Protein AF-X1ULH9-F1 (afdb_monomer_lite)

Sequence (108 aa):
PFNTNRIREYKKCPFKGGINQLWRNQLLATGLESSASPKWPYKKVYFSVVYHPRNNSLKPSISEYQKLIGFSDRFFAFSSDKLINQAKETKEPELSKWLHWYQELYYF

Secondary structure (DSSP, 8-state):
---HHHHHT-SS-S--HHHHHHHHHHHHHHHHHT---TTS--SS--EEEEE-TT--SHHHHHHHHHHHTTS-TTEEEEEHHHHHHHHHHT--HHHHHHHHHHHHHH--

Structure (mmCIF, N/CA/C/O backbone):
data_AF-X1ULH9-F1
#
_entry.id   AF-X1ULH9-F1
#
loop_
_atom_site.group_PDB
_atom_site.id
_atom_site.type_symbol
_atom_site.label_atom_id
_atom_site.label_alt_id
_atom_site.label_comp_id
_atom_site.label_asym_id
_atom_site.label_entity_id
_atom_site.label_seq_id
_atom_site.pdbx_PDB_ins_code
_atom_site.Cartn_x
_atom_site.Cartn_y
_atom_site.Cartn_z
_atom_site.occupancy
_atom_site.B_iso_or_equiv
_atom_site.auth_seq_id
_atom_site.auth_comp_id
_atom_site.auth_asym_id
_atom_site.auth_atom_id
_atom_site.pdbx_PDB_model_num
ATOM 1 N N . PRO A 1 1 ? 9.452 -11.109 -3.185 1.00 62.38 1 PRO A N 1
ATOM 2 C CA . PRO A 1 1 ? 8.541 -9.973 -3.488 1.00 62.38 1 PRO A CA 1
ATOM 3 C C . PRO A 1 1 ? 8.728 -9.349 -4.877 1.00 62.38 1 PRO A C 1
ATOM 5 O O . PRO A 1 1 ? 7.751 -8.864 -5.431 1.00 62.38 1 PRO A O 1
ATOM 8 N N . PHE A 1 2 ? 9.943 -9.338 -5.442 1.00 74.94 2 PHE A N 1
ATOM 9 C CA . PHE A 1 2 ? 10.210 -8.630 -6.695 1.00 74.94 2 PHE A CA 1
ATOM 10 C C . PHE A 1 2 ? 10.661 -9.580 -7.792 1.00 74.94 2 PHE A C 1
ATOM 12 O O . PHE A 1 2 ? 11.602 -10.351 -7.618 1.00 74.94 2 PHE A O 1
ATOM 19 N N . ASN A 1 3 ? 9.966 -9.514 -8.922 1.00 83.25 3 ASN A N 1
ATOM 20 C CA . ASN A 1 3 ? 10.308 -10.281 -10.104 1.00 83.25 3 ASN A CA 1
ATOM 21 C C . ASN A 1 3 ? 11.412 -9.537 -10.867 1.00 83.25 3 ASN A C 1
ATOM 23 O O . ASN A 1 3 ? 11.178 -8.475 -11.446 1.00 83.25 3 ASN A O 1
ATOM 27 N N . THR A 1 4 ? 12.620 -10.095 -10.860 1.00 82.94 4 THR A N 1
ATOM 28 C CA . THR A 1 4 ? 13.789 -9.501 -11.519 1.00 82.94 4 THR A CA 1
ATOM 29 C C . THR A 1 4 ? 13.622 -9.396 -13.032 1.00 82.94 4 THR A C 1
ATOM 31 O O . THR A 1 4 ? 14.150 -8.452 -13.614 1.00 82.94 4 THR A O 1
ATOM 34 N N . ASN A 1 5 ? 12.848 -10.282 -13.668 1.00 86.44 5 ASN A N 1
ATOM 35 C CA . ASN A 1 5 ? 12.556 -10.191 -15.100 1.00 86.44 5 ASN A CA 1
ATOM 36 C C . ASN A 1 5 ? 11.725 -8.940 -15.412 1.00 86.44 5 ASN A C 1
ATOM 38 O O . ASN A 1 5 ? 12.092 -8.191 -16.309 1.00 86.44 5 ASN A O 1
ATOM 42 N N . ARG A 1 6 ? 10.710 -8.629 -14.591 1.00 84.56 6 ARG A N 1
ATOM 43 C CA . ARG A 1 6 ? 9.907 -7.398 -14.740 1.00 84.56 6 ARG A CA 1
ATOM 44 C C . ARG A 1 6 ? 10.733 -6.132 -14.559 1.00 84.56 6 ARG A C 1
ATOM 46 O O . ARG A 1 6 ? 10.553 -5.164 -15.281 1.00 84.56 6 ARG A O 1
ATOM 53 N N . ILE A 1 7 ? 11.665 -6.129 -13.607 1.00 85.56 7 ILE A N 1
ATOM 54 C CA . ILE A 1 7 ? 12.563 -4.981 -13.410 1.00 85.56 7 ILE A CA 1
ATOM 55 C C . ILE A 1 7 ? 13.484 -4.807 -14.629 1.00 85.56 7 ILE A C 1
ATOM 57 O O . ILE A 1 7 ? 13.734 -3.679 -15.044 1.00 85.56 7 ILE A O 1
ATOM 61 N N . ARG A 1 8 ? 13.966 -5.908 -15.222 1.00 87.12 8 ARG A N 1
ATOM 62 C CA . ARG A 1 8 ? 14.840 -5.889 -16.409 1.00 87.12 8 ARG A CA 1
ATOM 63 C C . ARG A 1 8 ? 14.141 -5.412 -17.685 1.00 87.12 8 ARG A C 1
ATOM 65 O O . ARG A 1 8 ? 14.833 -4.964 -18.592 1.00 87.12 8 ARG A O 1
ATOM 72 N N . GLU A 1 9 ? 12.810 -5.457 -17.755 1.00 87.69 9 GLU A N 1
ATOM 73 C CA . GLU A 1 9 ? 12.041 -4.858 -18.861 1.00 87.69 9 GLU A CA 1
ATOM 74 C C . GLU A 1 9 ? 12.203 -3.326 -18.919 1.00 87.69 9 GLU A C 1
ATOM 76 O O . GLU A 1 9 ? 12.055 -2.712 -19.979 1.00 87.69 9 GLU A O 1
ATOM 81 N N . TYR A 1 10 ? 12.562 -2.686 -17.800 1.00 85.06 10 TYR A N 1
ATOM 82 C CA . TYR A 1 10 ? 12.813 -1.251 -17.760 1.00 85.06 10 TYR A CA 1
ATOM 83 C C . TYR A 1 10 ? 14.207 -0.911 -18.302 1.00 85.06 10 TYR A C 1
ATOM 85 O O . TYR A 1 10 ? 15.234 -1.290 -17.744 1.00 85.06 10 TYR A O 1
ATOM 93 N N . LYS A 1 11 ? 14.253 -0.077 -19.350 1.00 87.56 11 LYS A N 1
ATOM 94 C CA . LYS A 1 11 ? 15.506 0.404 -19.974 1.00 87.56 11 LYS A CA 1
ATOM 95 C C . LYS A 1 11 ? 16.370 1.284 -19.056 1.00 87.56 11 LYS A C 1
ATOM 97 O O . LYS A 1 11 ? 17.544 1.507 -19.333 1.00 87.56 11 LYS A O 1
ATOM 102 N N . LYS A 1 12 ? 15.781 1.854 -18.002 1.00 86.81 12 LYS A N 1
ATOM 103 C CA . LYS A 1 12 ? 16.437 2.706 -16.997 1.00 86.81 12 LYS A CA 1
ATOM 104 C C . LYS A 1 12 ? 15.945 2.287 -15.616 1.00 86.81 12 LYS A C 1
ATOM 106 O O . LYS A 1 12 ? 14.830 1.797 -15.501 1.00 86.81 12 LYS A O 1
ATOM 111 N N . CYS A 1 13 ? 16.741 2.534 -14.572 1.00 86.31 13 CYS A N 1
ATOM 112 C CA . CYS A 1 13 ? 16.336 2.228 -13.196 1.00 86.31 13 CYS A CA 1
ATOM 113 C C . CYS A 1 13 ? 14.958 2.856 -12.874 1.00 86.31 13 CYS A C 1
ATOM 115 O O . CYS A 1 13 ? 14.860 4.091 -12.915 1.00 86.31 13 CYS A O 1
ATOM 117 N N . PRO A 1 14 ? 13.931 2.041 -12.548 1.00 85.62 14 PRO A N 1
ATOM 118 C CA . PRO A 1 14 ? 12.571 2.523 -12.297 1.00 85.62 14 PRO A CA 1
ATOM 119 C C . PRO A 1 14 ? 12.418 3.174 -10.915 1.00 85.62 14 PRO A C 1
ATOM 121 O O . PRO A 1 14 ? 11.491 3.942 -10.681 1.00 85.62 14 PRO A O 1
ATOM 124 N N . PHE A 1 15 ? 13.345 2.916 -9.987 1.00 86.50 15 PHE A N 1
ATOM 125 C CA . PHE A 1 15 ? 13.291 3.393 -8.603 1.00 86.50 15 PHE A CA 1
ATOM 126 C C . PHE A 1 15 ? 13.799 4.834 -8.462 1.00 86.50 15 PHE A C 1
ATOM 128 O O . PHE A 1 15 ? 14.789 5.109 -7.781 1.00 86.50 15 PHE A O 1
ATOM 135 N N . LYS A 1 16 ? 13.125 5.778 -9.121 1.00 84.62 16 LYS A N 1
ATOM 136 C CA . LYS A 1 16 ? 13.435 7.217 -9.076 1.00 84.62 16 LYS A CA 1
ATOM 137 C C . LYS A 1 16 ? 12.192 8.028 -8.699 1.00 84.62 16 LYS A C 1
ATOM 139 O O . LYS A 1 16 ? 11.070 7.546 -8.818 1.00 84.62 16 LYS A O 1
ATOM 144 N N . GLY A 1 17 ? 12.386 9.253 -8.207 1.00 81.69 17 GLY A N 1
ATOM 145 C CA . GLY A 1 17 ? 11.279 10.132 -7.804 1.00 81.69 17 GLY A CA 1
ATOM 146 C C . GLY A 1 17 ? 10.350 9.486 -6.765 1.00 81.69 17 GLY A C 1
ATOM 147 O O . GLY A 1 17 ? 10.821 8.865 -5.811 1.00 81.69 17 GLY A O 1
ATOM 148 N N . GLY A 1 18 ? 9.033 9.606 -6.967 1.00 79.38 18 GLY A N 1
ATOM 149 C CA . GLY A 1 18 ? 8.015 9.029 -6.077 1.00 79.38 18 GLY A CA 1
ATOM 150 C C . GLY A 1 18 ? 8.089 7.501 -5.953 1.00 79.38 18 GLY A C 1
ATOM 151 O O . GLY A 1 18 ? 7.903 6.964 -4.862 1.00 79.38 18 GLY A O 1
ATOM 152 N N . ILE A 1 19 ? 8.470 6.797 -7.026 1.00 89.25 19 ILE A N 1
ATOM 153 C CA . ILE A 1 19 ? 8.610 5.331 -7.028 1.00 89.25 19 ILE A CA 1
ATOM 154 C C . ILE A 1 19 ? 9.710 4.872 -6.061 1.00 89.25 19 ILE A C 1
ATOM 156 O O . ILE A 1 19 ? 9.571 3.841 -5.407 1.00 89.25 19 ILE A O 1
ATOM 160 N N . ASN A 1 20 ? 10.782 5.654 -5.900 1.00 88.75 20 ASN A N 1
ATOM 161 C CA . ASN A 1 20 ? 11.856 5.331 -4.956 1.00 88.75 20 ASN A CA 1
ATOM 162 C C . ASN A 1 20 ? 11.357 5.297 -3.499 1.00 88.75 20 ASN A C 1
ATOM 164 O O . ASN A 1 20 ? 11.791 4.462 -2.710 1.00 88.75 20 ASN A O 1
ATOM 168 N N . GLN A 1 21 ? 10.431 6.186 -3.127 1.00 88.88 21 GLN A N 1
ATOM 169 C CA . GLN A 1 21 ? 9.862 6.179 -1.775 1.00 88.88 21 GLN A CA 1
ATOM 170 C C . GLN A 1 21 ? 9.014 4.922 -1.538 1.00 88.88 21 GLN A C 1
ATOM 172 O O . GLN A 1 21 ? 9.197 4.243 -0.528 1.00 88.88 21 GLN A O 1
ATOM 177 N N . LEU A 1 22 ? 8.157 4.567 -2.502 1.00 92.94 22 LEU A N 1
ATOM 178 C CA . LEU A 1 22 ? 7.342 3.347 -2.453 1.00 92.94 22 LEU A CA 1
ATOM 179 C C . LEU A 1 22 ? 8.210 2.087 -2.355 1.00 92.94 22 LEU A C 1
ATOM 181 O O . LEU A 1 22 ? 7.939 1.192 -1.552 1.00 92.94 22 LEU A O 1
ATOM 185 N N . TRP A 1 23 ? 9.295 2.060 -3.127 1.00 91.88 23 TRP A N 1
ATOM 186 C CA . TRP A 1 23 ? 10.266 0.977 -3.140 1.00 91.88 23 TRP A CA 1
ATOM 187 C C . TRP A 1 23 ? 10.934 0.747 -1.784 1.00 91.88 23 TRP A C 1
ATOM 189 O O . TRP A 1 23 ? 10.905 -0.370 -1.266 1.00 91.88 23 TRP A O 1
ATOM 199 N N . ARG A 1 24 ? 11.506 1.794 -1.177 1.00 92.88 24 ARG A N 1
ATOM 200 C CA . ARG A 1 24 ? 12.201 1.665 0.115 1.00 92.88 24 ARG A CA 1
ATOM 201 C C . ARG A 1 24 ? 11.272 1.175 1.224 1.00 92.88 24 ARG A C 1
ATOM 203 O O . ARG A 1 24 ? 11.672 0.330 2.020 1.00 92.88 24 ARG A O 1
ATOM 210 N N . ASN A 1 25 ? 10.028 1.648 1.242 1.00 93.25 25 ASN A N 1
ATOM 211 C CA . ASN A 1 25 ? 9.052 1.227 2.245 1.00 93.25 25 ASN A CA 1
ATOM 212 C C . ASN A 1 25 ? 8.628 -0.239 2.051 1.00 93.25 25 ASN A C 1
ATOM 214 O O . ASN A 1 25 ? 8.513 -0.982 3.024 1.00 93.25 25 ASN A O 1
ATOM 218 N N . GLN A 1 26 ? 8.475 -0.701 0.806 1.00 92.69 26 GLN A N 1
ATOM 219 C CA . GLN A 1 26 ? 8.194 -2.115 0.534 1.00 92.69 26 GLN A CA 1
ATOM 220 C C . GLN A 1 26 ? 9.386 -3.025 0.864 1.00 92.69 26 GLN A C 1
ATOM 222 O O . GLN A 1 26 ? 9.187 -4.165 1.297 1.00 92.69 26 GLN A O 1
ATOM 227 N N . LEU A 1 27 ? 10.621 -2.547 0.669 1.00 93.06 27 LEU A N 1
ATOM 228 C CA . LEU A 1 27 ? 11.819 -3.267 1.101 1.00 93.06 27 LEU A CA 1
ATOM 229 C C . LEU A 1 27 ? 11.847 -3.432 2.620 1.00 93.06 27 LEU A C 1
ATOM 231 O O . LEU A 1 27 ? 12.128 -4.531 3.089 1.00 93.06 27 LEU A O 1
ATOM 235 N N . LEU A 1 28 ? 11.493 -2.389 3.377 1.00 94.62 28 LEU A N 1
ATOM 236 C CA . LEU A 1 28 ? 11.350 -2.489 4.830 1.00 94.62 28 LEU A CA 1
ATOM 237 C C . LEU A 1 28 ? 10.288 -3.528 5.215 1.00 94.62 28 LEU A C 1
ATOM 239 O O . LEU A 1 28 ? 10.572 -4.411 6.018 1.00 94.62 28 LEU A O 1
ATOM 243 N N . ALA A 1 29 ? 9.101 -3.475 4.600 1.00 94.38 29 ALA A N 1
ATOM 244 C CA . ALA A 1 29 ? 8.037 -4.450 4.848 1.00 94.38 29 ALA A CA 1
ATOM 245 C C . ALA A 1 29 ? 8.497 -5.894 4.577 1.00 94.38 29 ALA A C 1
ATOM 247 O O . ALA A 1 29 ? 8.277 -6.784 5.394 1.00 94.38 29 ALA A O 1
ATOM 248 N N . THR A 1 30 ? 9.205 -6.107 3.463 1.00 93.06 30 THR A N 1
ATOM 249 C CA . THR A 1 30 ? 9.799 -7.408 3.121 1.00 93.06 30 THR A CA 1
ATOM 250 C C . THR A 1 30 ? 10.835 -7.841 4.157 1.00 93.06 30 THR A C 1
ATOM 252 O O . THR A 1 30 ? 10.834 -8.991 4.582 1.00 93.06 30 THR A O 1
ATOM 255 N N . GLY A 1 31 ? 11.725 -6.930 4.558 1.00 94.06 31 GLY A N 1
ATOM 256 C CA . GLY A 1 31 ? 12.779 -7.213 5.528 1.00 94.06 31 GLY A CA 1
ATOM 257 C C . GLY A 1 31 ? 12.208 -7.645 6.875 1.00 94.06 31 GLY A C 1
ATOM 258 O O . GLY A 1 31 ? 12.669 -8.637 7.435 1.00 94.06 31 GLY A O 1
ATOM 259 N N . LEU A 1 32 ? 11.160 -6.959 7.342 1.00 95.38 32 LEU A N 1
ATOM 260 C CA . LEU A 1 32 ? 10.425 -7.323 8.554 1.00 95.38 32 LEU A CA 1
ATOM 261 C C . LEU A 1 32 ? 9.771 -8.704 8.433 1.00 95.38 32 LEU A C 1
ATOM 263 O O . LEU A 1 32 ? 9.907 -9.503 9.350 1.00 95.38 32 LEU A O 1
ATOM 267 N N . GLU A 1 33 ? 9.122 -9.002 7.303 1.00 94.75 33 GLU A N 1
ATOM 268 C CA . GLU A 1 33 ? 8.466 -10.300 7.071 1.00 94.75 33 GLU A CA 1
ATOM 269 C C . GLU A 1 33 ? 9.467 -11.465 7.010 1.00 94.75 33 GLU A C 1
ATOM 271 O O . GLU A 1 33 ? 9.196 -12.562 7.489 1.00 94.75 33 GLU A O 1
ATOM 276 N N . SER A 1 34 ? 10.645 -11.225 6.430 1.00 94.06 34 SER A N 1
ATOM 277 C CA . SER A 1 34 ? 11.719 -12.221 6.310 1.00 94.06 34 SER A CA 1
ATOM 278 C C . SER A 1 34 ?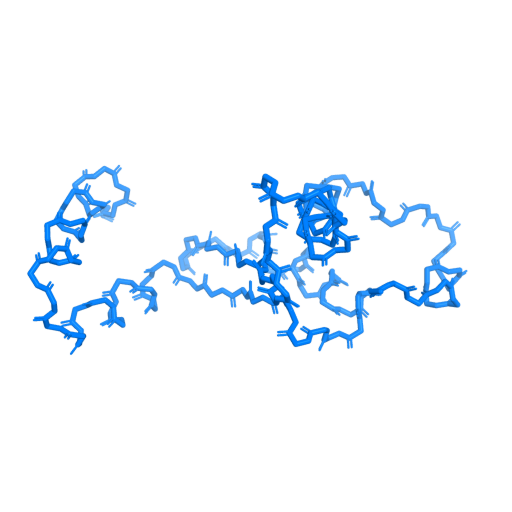 12.606 -12.341 7.554 1.00 94.06 34 SER A C 1
ATOM 280 O O . SER A 1 34 ? 13.544 -13.140 7.563 1.00 94.06 34 SER A O 1
ATOM 282 N N . SER A 1 35 ? 12.371 -11.523 8.584 1.00 95.25 35 SER A N 1
ATOM 283 C CA . SER A 1 35 ? 13.256 -11.465 9.741 1.00 95.25 35 SER A CA 1
ATOM 284 C C . SER A 1 35 ? 13.169 -12.747 10.567 1.00 95.25 35 SER A C 1
ATOM 286 O O . SER A 1 35 ? 12.100 -13.143 11.017 1.00 95.25 35 SER A O 1
ATOM 288 N N . ALA A 1 36 ? 14.322 -13.359 10.844 1.00 93.31 36 ALA A N 1
ATOM 289 C CA . ALA A 1 36 ? 14.433 -14.436 11.828 1.00 93.31 36 ALA A CA 1
ATOM 290 C C . ALA A 1 36 ? 14.564 -13.907 13.271 1.00 93.31 36 ALA A C 1
ATOM 292 O O . ALA A 1 36 ? 14.681 -14.687 14.216 1.00 93.31 36 ALA A O 1
ATOM 293 N N . SER A 1 37 ? 14.603 -12.582 13.460 1.00 95.69 37 SER A N 1
ATOM 294 C CA . SER A 1 37 ? 14.784 -11.989 14.781 1.00 95.69 37 SER A CA 1
ATOM 295 C C . SER A 1 37 ? 13.506 -12.111 15.611 1.00 95.69 37 SER A C 1
ATOM 297 O O . SER A 1 37 ? 12.450 -11.673 15.153 1.00 95.69 37 SER A O 1
ATOM 299 N N . PRO A 1 38 ? 13.585 -12.554 16.879 1.00 94.00 38 PRO A N 1
ATOM 300 C CA . PRO A 1 38 ? 12.427 -12.536 17.772 1.00 94.00 38 PRO A CA 1
ATOM 301 C C . PRO A 1 38 ? 11.918 -11.113 18.056 1.00 94.00 38 PRO A C 1
ATOM 303 O O . PRO A 1 38 ? 10.779 -10.951 18.482 1.00 94.00 38 PRO A O 1
ATOM 306 N N . LYS A 1 39 ? 12.724 -10.072 17.787 1.00 94.44 39 LYS A N 1
ATOM 307 C CA . LYS A 1 39 ? 12.295 -8.667 17.883 1.00 94.44 39 LYS A CA 1
ATOM 308 C C . LYS A 1 39 ? 11.277 -8.277 16.805 1.00 94.44 39 LYS A C 1
ATOM 310 O O . LYS A 1 39 ? 10.522 -7.336 17.016 1.00 94.44 39 LYS A O 1
ATOM 315 N N . TRP A 1 40 ? 11.246 -8.987 15.677 1.00 93.81 40 TRP A N 1
ATOM 316 C CA . TRP A 1 40 ? 10.371 -8.702 14.537 1.00 93.81 40 TRP A CA 1
ATOM 317 C C . TRP A 1 40 ? 9.597 -9.968 14.131 1.00 93.81 40 TRP A C 1
ATOM 319 O O . TRP A 1 40 ? 9.836 -10.515 13.058 1.00 93.81 40 TRP A O 1
ATOM 329 N N . PRO A 1 41 ? 8.665 -10.463 14.970 1.00 94.94 41 PRO A N 1
ATOM 330 C CA . PRO A 1 41 ? 8.033 -11.777 14.806 1.00 94.94 41 PRO A CA 1
ATOM 331 C C . PRO A 1 41 ? 6.899 -11.788 13.758 1.00 94.94 41 PRO A C 1
ATOM 333 O O . PRO A 1 41 ? 5.925 -12.538 13.879 1.00 94.94 41 PRO A O 1
ATOM 336 N N . TYR A 1 42 ? 6.967 -10.926 12.743 1.00 95.69 42 TYR A N 1
ATOM 337 C CA . TYR A 1 42 ? 5.871 -10.711 11.802 1.00 95.69 42 TYR A CA 1
ATOM 338 C C . TYR A 1 42 ? 5.925 -11.706 10.643 1.00 95.69 42 TYR A C 1
ATOM 340 O O . TYR A 1 42 ? 6.761 -11.603 9.758 1.00 95.69 42 TYR A O 1
ATOM 348 N N . LYS A 1 43 ? 4.971 -12.643 10.605 1.00 93.00 43 LYS A N 1
ATOM 349 C CA . LYS A 1 43 ? 4.866 -13.645 9.524 1.00 93.00 43 LYS A CA 1
ATOM 350 C C . LYS A 1 43 ? 4.245 -13.103 8.239 1.00 93.00 43 LYS A C 1
ATOM 352 O O . LYS A 1 43 ? 4.424 -13.685 7.173 1.00 93.00 43 LYS A O 1
ATOM 357 N N . LYS A 1 44 ? 3.417 -12.065 8.370 1.00 94.38 44 LYS A N 1
ATOM 358 C CA . LYS A 1 44 ? 2.736 -11.402 7.262 1.00 94.38 44 LYS A CA 1
ATOM 359 C C . LYS A 1 44 ? 2.829 -9.899 7.440 1.00 94.38 44 LYS A C 1
ATOM 361 O O . LYS A 1 44 ? 2.299 -9.381 8.420 1.00 94.38 44 LYS A O 1
ATOM 366 N N . VAL A 1 45 ? 3.473 -9.214 6.502 1.00 95.31 45 VAL A N 1
ATOM 367 C CA . VAL A 1 45 ? 3.605 -7.753 6.527 1.00 95.31 45 VAL A CA 1
ATOM 368 C C . VAL A 1 45 ? 2.953 -7.165 5.283 1.00 95.31 45 VAL A C 1
ATOM 370 O O . VAL A 1 45 ? 3.053 -7.714 4.185 1.00 95.31 45 VAL A O 1
ATOM 373 N N . TYR A 1 46 ? 2.262 -6.046 5.472 1.00 95.19 46 TYR A N 1
ATOM 374 C CA . TYR A 1 46 ? 1.572 -5.313 4.419 1.00 95.19 46 TYR A CA 1
ATOM 375 C C . TYR A 1 46 ? 2.071 -3.872 4.406 1.00 95.19 46 TYR A C 1
ATOM 377 O O . TYR A 1 46 ? 2.335 -3.291 5.460 1.00 95.19 46 TYR A O 1
ATOM 385 N N . PHE A 1 47 ? 2.194 -3.295 3.216 1.00 95.19 47 PHE A N 1
ATOM 386 C CA . PHE A 1 47 ? 2.515 -1.888 3.031 1.00 95.19 47 PHE A CA 1
ATOM 387 C C . PHE A 1 47 ? 1.325 -1.178 2.386 1.00 95.19 47 PHE A C 1
ATOM 389 O O . PHE A 1 47 ? 0.904 -1.524 1.284 1.00 95.19 47 PHE A O 1
ATOM 396 N N . SER A 1 48 ? 0.797 -0.173 3.081 1.00 95.25 48 SER A N 1
ATOM 397 C CA . SER A 1 48 ? -0.340 0.620 2.620 1.00 95.25 48 SER A CA 1
ATOM 398 C C . SER A 1 48 ? 0.065 2.072 2.401 1.00 95.25 48 SER A C 1
ATOM 400 O O . SER A 1 48 ? 0.735 2.672 3.241 1.00 95.25 48 SER A O 1
ATOM 402 N N . VAL A 1 49 ? -0.380 2.652 1.289 1.00 93.69 49 VAL A N 1
ATOM 403 C CA . VAL A 1 49 ? -0.216 4.072 0.967 1.00 93.69 49 VAL A CA 1
ATOM 404 C C . VAL A 1 49 ? -1.568 4.759 1.048 1.00 93.69 49 VAL A C 1
ATOM 406 O O . VAL A 1 49 ? -2.490 4.424 0.303 1.00 93.69 49 VAL A O 1
ATOM 409 N N . VAL A 1 50 ? -1.658 5.758 1.921 1.00 92.06 50 VAL A N 1
ATOM 410 C CA . VAL A 1 50 ? -2.830 6.626 2.040 1.00 92.06 50 VAL A CA 1
ATOM 411 C C . VAL A 1 50 ? -2.542 7.927 1.310 1.00 92.06 50 VAL A C 1
ATOM 413 O O . VAL A 1 50 ? -1.533 8.576 1.580 1.00 92.06 50 VAL A O 1
ATOM 416 N N . TYR A 1 51 ? -3.409 8.314 0.381 1.00 90.44 51 TYR A N 1
ATOM 417 C CA . TYR A 1 51 ? -3.258 9.556 -0.377 1.00 90.44 51 TYR A CA 1
ATOM 418 C C . TYR A 1 51 ? -4.494 10.445 -0.252 1.00 90.44 51 TYR A C 1
ATOM 420 O O . TYR A 1 51 ? -5.617 9.972 -0.104 1.00 90.44 51 TYR A O 1
ATOM 428 N N . HIS A 1 52 ? -4.304 11.759 -0.341 1.00 89.94 52 HIS A N 1
ATOM 429 C CA . HIS A 1 52 ? -5.430 12.689 -0.351 1.00 89.94 52 HIS A CA 1
ATOM 430 C C . HIS A 1 52 ? -6.317 12.438 -1.591 1.00 89.94 52 HIS A C 1
ATOM 432 O O . HIS A 1 52 ? -5.768 12.310 -2.691 1.00 89.94 52 HIS A O 1
ATOM 438 N N . PRO A 1 53 ? -7.662 12.402 -1.486 1.00 90.25 53 PRO A N 1
ATOM 439 C CA . PRO A 1 53 ? -8.553 12.046 -2.600 1.00 90.25 53 PRO A CA 1
ATOM 440 C C . PRO A 1 53 ? -8.399 12.959 -3.826 1.00 90.25 53 PRO A C 1
ATOM 442 O O . PRO A 1 53 ? -8.554 12.513 -4.963 1.00 90.25 53 PRO A O 1
ATOM 445 N N . ARG A 1 54 ? -8.025 14.227 -3.607 1.00 89.31 54 ARG A N 1
ATOM 446 C CA . ARG A 1 54 ? -7.760 15.209 -4.678 1.00 89.31 54 ARG A CA 1
ATOM 447 C C . ARG A 1 54 ? -6.322 15.189 -5.212 1.00 89.31 54 ARG A C 1
ATOM 449 O O . ARG A 1 54 ? -6.007 15.931 -6.138 1.00 89.31 54 ARG A O 1
ATOM 456 N N . ASN A 1 55 ? -5.436 14.362 -4.656 1.00 85.56 55 ASN A N 1
ATOM 457 C CA . ASN A 1 55 ? -4.066 14.246 -5.144 1.00 85.56 55 ASN A CA 1
ATOM 458 C C . ASN A 1 55 ? -4.013 13.307 -6.359 1.00 85.56 55 ASN A C 1
ATOM 460 O O . ASN A 1 55 ? -3.826 12.094 -6.247 1.00 85.56 55 ASN A O 1
ATOM 464 N N . ASN A 1 56 ? -4.186 13.890 -7.544 1.00 87.38 56 ASN A N 1
ATOM 465 C CA . ASN A 1 56 ? -4.121 13.153 -8.802 1.00 87.38 56 ASN A CA 1
ATOM 466 C C . ASN A 1 56 ? -2.683 12.909 -9.288 1.00 87.38 56 ASN A C 1
ATOM 468 O O . ASN A 1 56 ? -2.473 11.988 -10.074 1.00 87.38 56 ASN A O 1
ATOM 472 N N . SER A 1 57 ? -1.694 13.675 -8.812 1.00 86.88 57 SER A N 1
ATOM 473 C CA . SER A 1 57 ? -0.304 13.564 -9.280 1.00 86.88 57 SER A CA 1
ATOM 474 C C . SER A 1 57 ? 0.394 12.289 -8.799 1.00 86.88 57 SER A C 1
ATOM 476 O O . SER A 1 57 ? 1.296 11.798 -9.474 1.00 86.88 57 SER A O 1
ATOM 478 N N . LEU A 1 58 ? -0.048 11.701 -7.680 1.00 86.81 58 LEU A N 1
ATOM 479 C CA . LEU A 1 58 ? 0.497 10.437 -7.168 1.00 86.81 58 LEU A CA 1
ATOM 480 C C . LEU A 1 58 ? -0.035 9.190 -7.891 1.00 86.81 58 LEU A C 1
ATOM 482 O O . LEU A 1 58 ? 0.645 8.161 -7.910 1.00 86.81 58 LEU A O 1
ATOM 486 N N . LYS A 1 59 ? -1.226 9.261 -8.502 1.00 89.12 59 LYS A N 1
ATOM 487 C CA . LYS A 1 59 ? -1.898 8.095 -9.105 1.00 89.12 59 LYS A CA 1
ATOM 488 C C . LYS A 1 59 ? -1.049 7.386 -10.174 1.00 89.12 59 LYS A C 1
ATOM 490 O O . LYS A 1 59 ? -0.965 6.159 -10.103 1.00 89.12 59 LYS A O 1
ATOM 495 N N . PRO A 1 60 ? -0.375 8.089 -11.112 1.00 91.25 60 PRO A N 1
ATOM 496 C CA . PRO A 1 60 ? 0.480 7.430 -12.098 1.00 91.25 60 PRO A CA 1
ATOM 497 C C . PRO A 1 60 ? 1.633 6.653 -11.456 1.00 91.25 60 PRO A C 1
ATOM 499 O O . PRO A 1 60 ? 1.842 5.494 -11.799 1.00 91.25 60 PRO A O 1
ATOM 502 N N . SER A 1 61 ? 2.321 7.246 -10.470 1.00 91.50 61 SER A N 1
ATOM 503 C CA . SER A 1 61 ? 3.439 6.591 -9.770 1.00 91.50 61 SER A CA 1
ATOM 504 C C . SER A 1 61 ? 2.987 5.354 -8.990 1.00 91.50 61 SER A C 1
ATOM 506 O O . SER A 1 61 ? 3.668 4.333 -9.015 1.00 91.50 61 SER A O 1
ATOM 508 N N . ILE A 1 62 ? 1.830 5.419 -8.321 1.00 93.56 62 ILE A N 1
ATOM 509 C CA . ILE A 1 62 ? 1.256 4.272 -7.600 1.00 93.56 62 ILE A CA 1
ATOM 510 C C . ILE A 1 62 ? 0.882 3.155 -8.581 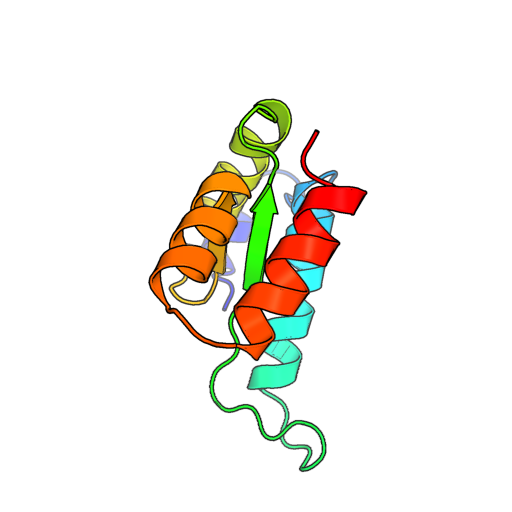1.00 93.56 62 ILE A C 1
ATOM 512 O O . ILE A 1 62 ? 1.227 2.001 -8.344 1.00 93.56 62 ILE A O 1
ATOM 516 N N . SER A 1 63 ? 0.221 3.489 -9.694 1.00 92.88 63 SER A N 1
ATOM 517 C CA . SER A 1 63 ? -0.173 2.505 -10.710 1.00 92.88 63 SER A CA 1
ATOM 518 C C . SER A 1 63 ? 1.039 1.839 -11.363 1.00 92.88 63 SER A C 1
ATOM 520 O O . SER A 1 63 ? 1.068 0.618 -11.529 1.00 92.88 63 SER A O 1
ATOM 522 N N . GLU A 1 64 ? 2.062 2.623 -11.703 1.00 92.25 64 GLU A N 1
ATOM 523 C CA . GLU A 1 64 ? 3.318 2.103 -12.236 1.00 92.25 64 GLU A CA 1
ATOM 524 C C . GLU A 1 64 ? 4.017 1.195 -11.220 1.00 92.25 64 GLU A C 1
ATOM 526 O O . GLU A 1 64 ? 4.448 0.095 -11.567 1.00 92.25 64 GLU A O 1
ATOM 531 N N . TYR A 1 65 ? 4.052 1.596 -9.949 1.00 93.25 65 TYR A N 1
ATOM 532 C CA . TYR A 1 65 ? 4.640 0.780 -8.897 1.00 93.25 65 TYR A CA 1
ATOM 533 C C . TYR A 1 65 ? 3.884 -0.537 -8.677 1.00 93.25 65 TYR A C 1
ATOM 535 O O . TYR A 1 65 ? 4.516 -1.586 -8.566 1.00 93.25 65 TYR A O 1
ATOM 543 N N . GLN A 1 66 ? 2.546 -0.519 -8.691 1.00 93.50 66 G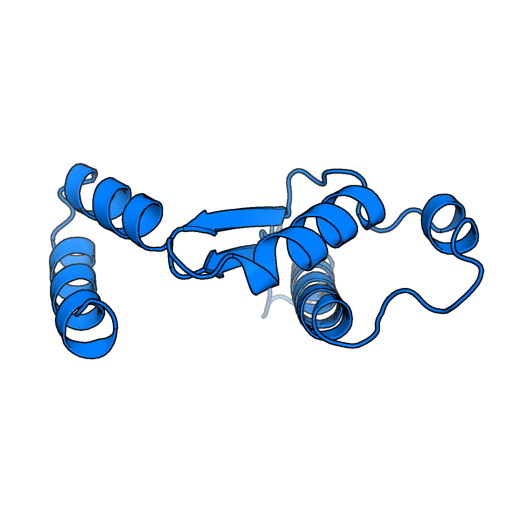LN A N 1
ATOM 544 C CA . GLN A 1 66 ? 1.722 -1.732 -8.622 1.00 93.50 66 GLN A CA 1
ATOM 545 C C . GLN A 1 66 ? 2.051 -2.701 -9.760 1.00 93.50 66 GLN A C 1
ATOM 547 O O . GLN A 1 66 ? 2.236 -3.891 -9.507 1.00 93.50 66 GLN A O 1
ATOM 552 N N . LYS A 1 67 ? 2.199 -2.205 -10.995 1.00 92.06 67 LYS A N 1
ATOM 553 C CA . LYS A 1 67 ? 2.622 -3.029 -12.140 1.00 92.06 67 LYS A CA 1
ATOM 554 C C . LYS A 1 67 ? 4.019 -3.614 -11.923 1.00 92.06 67 LYS A C 1
ATOM 556 O O . LYS A 1 67 ? 4.206 -4.818 -12.101 1.00 92.06 67 LYS A O 1
ATOM 561 N N . LEU A 1 68 ? 4.971 -2.790 -11.477 1.00 91.25 68 LEU A N 1
ATOM 562 C CA . LEU A 1 68 ? 6.362 -3.183 -11.231 1.00 91.25 68 LEU A CA 1
ATOM 563 C C . LEU A 1 68 ? 6.476 -4.328 -10.215 1.00 91.25 68 LEU A C 1
ATOM 565 O O . LEU A 1 68 ? 7.204 -5.296 -10.441 1.00 91.25 68 LEU A O 1
ATOM 569 N N . ILE A 1 69 ? 5.726 -4.251 -9.113 1.00 91.06 69 ILE A N 1
ATOM 570 C CA . ILE A 1 69 ? 5.697 -5.303 -8.084 1.00 91.06 69 ILE A CA 1
ATOM 571 C C . ILE A 1 69 ? 4.745 -6.452 -8.432 1.00 91.06 69 ILE A C 1
ATOM 573 O O . ILE A 1 69 ? 4.634 -7.408 -7.669 1.00 91.06 69 ILE A O 1
ATOM 577 N N . GLY A 1 70 ? 4.059 -6.382 -9.574 1.00 91.62 70 GLY A N 1
ATOM 578 C CA . GLY A 1 70 ? 3.204 -7.460 -10.036 1.00 91.62 70 GLY A CA 1
ATOM 579 C C . GLY A 1 70 ? 1.840 -7.561 -9.397 1.00 91.62 70 GLY A C 1
ATOM 580 O O . GLY A 1 70 ? 1.343 -8.677 -9.297 1.00 91.62 70 GLY A O 1
ATOM 581 N N . PHE A 1 71 ? 1.278 -6.441 -8.951 1.00 92.25 71 PHE A N 1
ATOM 582 C CA . PHE A 1 71 ? 0.021 -6.391 -8.207 1.00 92.25 71 PHE A CA 1
ATOM 583 C C . PHE A 1 71 ? 0.055 -7.291 -6.964 1.00 92.25 71 PHE A C 1
ATOM 585 O O . PHE A 1 71 ? -0.884 -8.030 -6.692 1.00 92.25 71 PHE A O 1
ATOM 592 N N . SER A 1 72 ? 1.173 -7.232 -6.232 1.00 91.12 72 SER A N 1
ATOM 593 C CA . SER A 1 72 ? 1.366 -7.944 -4.967 1.00 91.12 72 SER A CA 1
ATOM 594 C C . SER A 1 72 ? 0.181 -7.738 -4.020 1.00 91.12 72 SER A C 1
ATOM 596 O O . SER A 1 72 ? -0.220 -6.602 -3.769 1.00 91.12 72 SER A O 1
ATO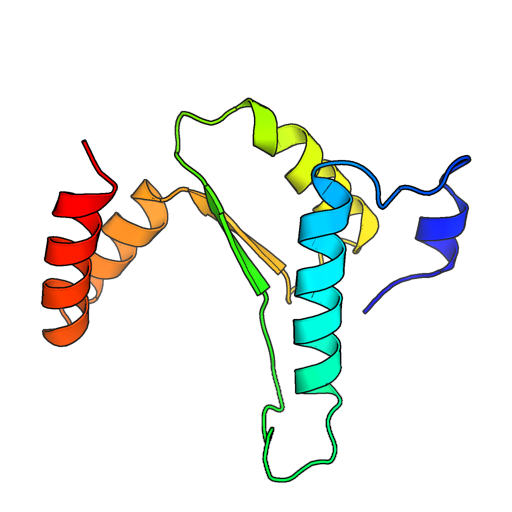M 598 N N . ASP A 1 73 ? -0.298 -8.827 -3.419 1.00 92.94 73 ASP A N 1
ATOM 599 C CA . ASP A 1 73 ? -1.319 -8.821 -2.363 1.00 92.94 73 ASP A CA 1
ATOM 600 C C . ASP A 1 73 ? -0.826 -8.166 -1.058 1.00 92.94 73 ASP A C 1
ATOM 602 O O . ASP A 1 73 ? -1.591 -7.983 -0.112 1.00 92.94 73 ASP A O 1
ATOM 606 N N . ARG A 1 74 ? 0.463 -7.803 -0.997 1.00 93.25 74 ARG A N 1
ATOM 607 C CA . ARG A 1 74 ? 1.094 -7.134 0.148 1.00 93.25 74 ARG A CA 1
ATOM 608 C C . ARG A 1 74 ? 1.135 -5.618 0.041 1.00 93.25 74 ARG A C 1
ATOM 610 O O . ARG A 1 74 ? 1.610 -4.975 0.975 1.00 93.25 74 ARG A O 1
ATOM 617 N N . PHE A 1 75 ? 0.668 -5.053 -1.071 1.00 95.00 75 PHE A N 1
ATOM 618 C CA . PHE A 1 75 ? 0.656 -3.614 -1.301 1.00 95.00 75 PHE A CA 1
ATOM 619 C C . PHE A 1 75 ? -0.763 -3.096 -1.520 1.00 95.00 75 PHE A C 1
ATOM 621 O O . PHE A 1 75 ? -1.450 -3.512 -2.452 1.00 95.00 75 PHE A O 1
ATOM 628 N N . PHE A 1 76 ? -1.162 -2.110 -0.721 1.00 95.81 76 PHE A N 1
ATOM 629 C CA . PHE A 1 76 ? -2.445 -1.432 -0.866 1.00 95.81 76 PHE A CA 1
ATOM 630 C C . PHE A 1 76 ? -2.246 0.064 -1.073 1.00 95.81 76 PHE A C 1
ATOM 632 O O . PHE A 1 76 ? -1.350 0.684 -0.507 1.00 95.81 76 PHE A O 1
ATOM 639 N N . ALA A 1 77 ? -3.122 0.664 -1.870 1.00 95.00 77 ALA A N 1
ATOM 640 C CA . ALA A 1 77 ? -3.196 2.107 -2.006 1.00 95.00 77 ALA A CA 1
ATOM 641 C C . ALA A 1 77 ? -4.662 2.530 -1.995 1.00 95.00 77 ALA A C 1
ATOM 643 O O . ALA A 1 77 ? -5.474 1.993 -2.750 1.00 95.00 77 ALA A O 1
ATOM 644 N N . PHE A 1 78 ? -5.001 3.479 -1.133 1.00 94.69 78 PHE A N 1
ATOM 645 C CA . PHE A 1 78 ? -6.360 3.987 -0.992 1.00 94.69 78 PHE A CA 1
ATOM 646 C C . PHE A 1 78 ? -6.347 5.442 -0.536 1.00 94.69 78 PHE A C 1
ATOM 648 O O . PHE A 1 78 ? -5.357 5.959 -0.021 1.00 94.69 78 PHE A O 1
ATOM 655 N N . SER A 1 79 ? -7.457 6.125 -0.775 1.00 93.12 79 SER A N 1
ATOM 656 C CA . SER A 1 79 ? -7.600 7.523 -0.411 1.00 93.12 79 SER A CA 1
ATOM 657 C C . SER A 1 79 ? -7.933 7.696 1.076 1.00 93.12 79 SER A C 1
ATOM 659 O O . SER A 1 79 ? -8.482 6.793 1.713 1.00 93.12 79 SER A O 1
ATOM 661 N N . SER A 1 80 ? -7.577 8.848 1.647 1.00 92.44 80 SER A N 1
ATOM 662 C CA . SER A 1 80 ? -7.806 9.141 3.068 1.00 92.44 80 SER A CA 1
ATOM 663 C C . SER A 1 80 ? -9.289 9.150 3.445 1.00 92.44 80 SER A C 1
ATOM 665 O O . SER A 1 80 ? -9.631 8.691 4.528 1.00 92.44 80 SER A O 1
ATOM 667 N N . ASP A 1 81 ? -10.180 9.576 2.550 1.00 92.88 81 ASP A N 1
ATOM 668 C CA . ASP A 1 81 ? -11.635 9.490 2.735 1.00 92.88 81 ASP A CA 1
ATOM 669 C C . ASP A 1 81 ? -12.115 8.036 2.882 1.00 92.88 81 ASP A C 1
ATOM 671 O O . ASP A 1 81 ? -12.899 7.744 3.781 1.00 92.88 81 ASP A O 1
ATOM 675 N N . LYS A 1 82 ? -11.595 7.100 2.075 1.00 93.88 82 LYS A N 1
ATOM 676 C CA . LYS A 1 82 ? -11.892 5.665 2.220 1.00 93.88 82 LYS A CA 1
ATOM 677 C C . LYS A 1 82 ? -11.438 5.129 3.575 1.00 93.88 82 LYS A C 1
ATOM 679 O O . LYS A 1 82 ? -12.186 4.392 4.208 1.00 93.88 82 LYS A O 1
ATOM 684 N N . LEU A 1 83 ? -10.243 5.514 4.029 1.00 92.44 83 LEU A N 1
ATOM 685 C CA . LEU A 1 83 ? -9.732 5.109 5.342 1.00 92.44 83 LEU A CA 1
ATOM 686 C C . LEU A 1 83 ? -10.605 5.648 6.484 1.00 92.44 83 LEU A C 1
ATOM 688 O O . LEU A 1 83 ? -10.992 4.894 7.370 1.00 92.44 83 LEU A O 1
ATOM 692 N N . ILE A 1 84 ? -10.927 6.943 6.445 1.00 92.75 84 ILE A N 1
ATOM 693 C CA . ILE A 1 84 ? -11.767 7.629 7.437 1.00 92.75 84 ILE A CA 1
ATOM 694 C C . ILE A 1 84 ? -13.158 6.999 7.489 1.00 92.75 84 ILE A C 1
ATOM 696 O O . ILE A 1 84 ? -13.661 6.715 8.574 1.00 92.75 84 ILE A O 1
ATOM 700 N N . ASN A 1 85 ? -13.785 6.772 6.334 1.00 92.81 85 ASN A N 1
ATOM 701 C CA . ASN A 1 85 ? -15.121 6.185 6.273 1.00 92.81 85 ASN A CA 1
ATOM 702 C C . ASN A 1 85 ? -15.118 4.751 6.816 1.00 92.81 85 ASN A C 1
ATOM 704 O O . ASN A 1 85 ? -15.966 4.426 7.642 1.00 92.81 85 ASN A O 1
ATOM 708 N N . GLN A 1 86 ? -14.107 3.944 6.475 1.00 93.44 86 GLN A N 1
ATOM 709 C CA . GLN A 1 86 ? -13.973 2.603 7.040 1.00 93.44 86 GLN A CA 1
ATOM 710 C C . GLN A 1 86 ? -13.772 2.635 8.562 1.00 93.44 86 GLN A C 1
ATOM 712 O O . GLN A 1 86 ? -14.377 1.842 9.276 1.00 93.44 86 GLN A O 1
ATOM 717 N N . ALA A 1 87 ? -12.952 3.557 9.076 1.00 92.56 87 ALA A N 1
ATOM 718 C CA . ALA A 1 87 ? -12.717 3.689 10.513 1.00 92.56 87 ALA A CA 1
ATOM 719 C C . ALA A 1 87 ? -13.990 4.089 11.283 1.00 92.56 87 ALA A C 1
ATOM 721 O O . ALA A 1 87 ? -14.222 3.571 12.376 1.00 92.56 87 ALA A O 1
ATOM 722 N N . LYS A 1 88 ? -14.840 4.951 10.702 1.00 91.75 88 LYS A N 1
ATOM 723 C CA . LYS A 1 88 ? -16.158 5.311 11.262 1.00 91.75 88 LYS A 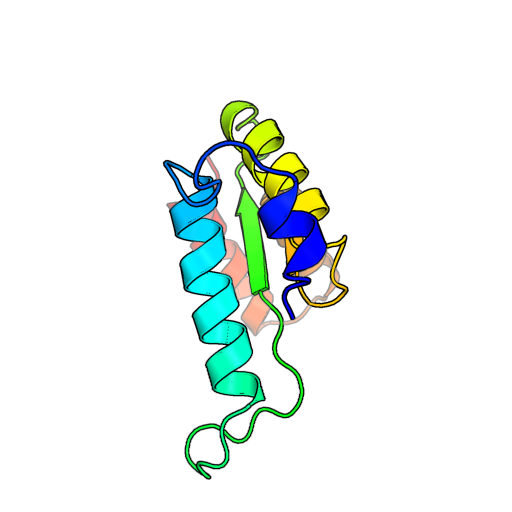CA 1
ATOM 724 C C . LYS A 1 88 ? -17.082 4.100 11.381 1.00 91.75 88 LYS A C 1
ATOM 726 O O . LYS A 1 88 ? -17.762 3.942 12.392 1.00 91.75 88 LYS A O 1
ATOM 731 N N . GLU A 1 89 ? -17.112 3.254 10.355 1.00 94.94 89 GLU A N 1
ATOM 732 C CA . GLU A 1 89 ? -17.998 2.085 10.294 1.00 94.94 89 GLU A CA 1
ATOM 733 C C . GLU A 1 89 ? -17.648 1.007 11.325 1.00 94.94 89 GLU A C 1
ATOM 735 O O . GLU A 1 89 ? -18.542 0.302 11.792 1.00 94.94 89 GLU A O 1
ATOM 740 N N . THR A 1 90 ? -16.377 0.908 11.721 1.00 93.19 90 THR A N 1
ATOM 741 C CA . THR A 1 90 ? -15.897 -0.095 12.684 1.00 93.19 90 THR A CA 1
ATOM 742 C C . THR A 1 90 ? -16.463 0.111 14.098 1.00 93.19 90 THR A C 1
ATOM 744 O O . THR A 1 90 ? -16.501 -0.837 14.872 1.00 93.19 90 THR A O 1
ATOM 747 N N . LYS A 1 91 ? -16.940 1.321 14.441 1.00 89.31 91 LYS A N 1
ATOM 748 C CA . LYS A 1 91 ? -17.536 1.672 15.754 1.00 89.31 91 LYS A CA 1
ATOM 749 C C . LYS A 1 91 ? -16.651 1.360 16.975 1.00 89.31 91 LYS A C 1
ATOM 751 O O . LYS A 1 91 ? -17.154 1.225 18.087 1.00 89.31 91 LYS A O 1
ATOM 756 N N . GLU A 1 92 ? -15.335 1.298 16.785 1.00 94.50 92 GLU A N 1
ATOM 757 C CA . GLU A 1 92 ? -14.374 1.057 17.863 1.00 94.50 92 GLU A CA 1
ATOM 758 C C . GLU A 1 92 ? -14.013 2.368 18.583 1.00 94.50 92 GLU A C 1
ATOM 760 O O . GLU A 1 92 ? -13.648 3.351 17.918 1.00 94.50 92 GLU A O 1
ATOM 765 N N . PRO A 1 93 ? -14.075 2.422 19.929 1.00 94.00 93 PRO A N 1
ATOM 766 C CA . PRO A 1 93 ? -13.846 3.657 20.681 1.00 94.00 93 PRO A CA 1
ATOM 767 C C . PRO A 1 93 ? -12.475 4.295 20.428 1.00 94.00 93 PRO A C 1
ATOM 769 O O . PRO A 1 93 ? -12.380 5.507 20.231 1.00 94.00 93 PRO A O 1
ATOM 772 N N . GLU A 1 94 ? -11.410 3.493 20.374 1.00 94.81 94 GLU A N 1
ATOM 773 C CA . GLU A 1 94 ? -10.051 4.006 20.147 1.00 94.81 94 GLU A CA 1
ATOM 774 C C . GLU A 1 94 ? -9.853 4.508 18.712 1.00 94.81 94 GLU A C 1
ATOM 776 O O . GLU A 1 94 ? -9.233 5.551 18.497 1.00 94.81 94 GLU A O 1
ATOM 781 N N . LEU A 1 95 ? -10.457 3.834 17.726 1.00 93.75 95 LEU A N 1
ATOM 782 C CA . LEU A 1 95 ? -10.454 4.325 16.347 1.00 93.75 95 LEU A CA 1
ATOM 783 C C . LEU A 1 95 ? -11.233 5.632 16.215 1.00 93.75 95 LEU A C 1
ATOM 785 O O . LEU A 1 95 ? -10.840 6.485 15.427 1.00 93.75 95 LEU A O 1
ATOM 789 N N . SER A 1 96 ? -12.285 5.827 17.010 1.00 92.69 96 SER A N 1
ATOM 790 C CA . SER A 1 96 ? -13.062 7.072 17.015 1.00 92.69 96 SER A CA 1
ATOM 791 C C . SER A 1 96 ? -12.246 8.255 17.548 1.00 92.69 96 SER A C 1
ATOM 793 O O . SER A 1 96 ? -12.300 9.345 16.978 1.00 92.69 96 SER A O 1
ATOM 795 N N . LYS A 1 97 ? -11.425 8.040 18.588 1.00 94.31 97 LYS A N 1
ATOM 796 C CA . LYS A 1 97 ? -10.479 9.055 19.089 1.00 94.31 97 LYS A CA 1
ATOM 797 C C . LYS A 1 97 ? -9.412 9.390 18.048 1.00 94.31 97 LYS A C 1
ATOM 799 O O . LYS A 1 97 ? -9.168 10.563 17.773 1.00 94.31 97 LYS A O 1
ATOM 804 N N . TRP A 1 98 ? -8.808 8.363 17.445 1.00 94.44 98 TRP A N 1
ATOM 805 C CA . TRP A 1 98 ? -7.830 8.542 16.370 1.00 94.44 98 TRP A CA 1
ATOM 806 C C . TRP A 1 98 ? -8.429 9.297 15.180 1.00 94.44 98 TRP A C 1
ATOM 808 O O . TRP A 1 98 ? -7.787 10.189 14.634 1.00 94.44 98 TRP A O 1
ATOM 818 N N . LEU A 1 99 ? -9.665 8.970 14.801 1.00 93.69 99 LEU A N 1
ATOM 819 C CA . LEU A 1 99 ? -10.377 9.613 13.705 1.00 93.69 99 LEU A CA 1
ATOM 820 C C . LEU A 1 99 ? -10.548 11.112 13.957 1.00 93.69 99 LEU A C 1
ATOM 822 O O . LEU A 1 99 ? -10.247 11.904 13.069 1.00 93.69 99 LEU A O 1
ATOM 826 N N . HIS A 1 100 ? -10.998 11.490 15.156 1.00 92.12 100 HIS A N 1
ATOM 827 C CA . HIS A 1 100 ? -11.171 12.891 15.532 1.00 92.12 100 HIS A CA 1
ATOM 828 C C . HIS A 1 100 ? -9.850 13.662 15.411 1.00 92.12 100 HIS A C 1
ATOM 830 O O . HIS A 1 100 ? -9.778 14.633 14.663 1.00 92.12 100 HIS A O 1
ATOM 836 N N . TRP A 1 101 ? 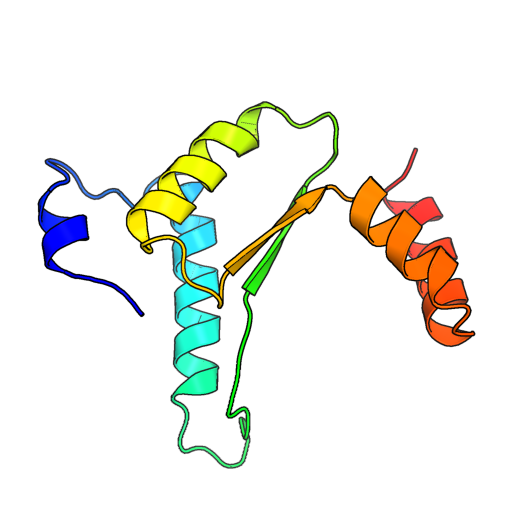-8.783 13.142 16.025 1.00 93.75 101 TRP A N 1
ATOM 837 C CA . TRP A 1 101 ? -7.434 13.707 15.921 1.00 93.75 101 TRP A CA 1
ATOM 838 C C . TRP A 1 101 ? -6.942 13.819 14.468 1.00 93.75 101 TRP A C 1
ATOM 840 O O . TRP A 1 101 ? -6.410 14.851 14.055 1.00 93.75 101 TRP A O 1
ATOM 850 N N . TYR A 1 102 ? -7.124 12.765 13.666 1.00 91.25 102 TYR A N 1
ATOM 851 C CA . TYR A 1 102 ? -6.669 12.744 12.276 1.00 91.25 102 TYR A CA 1
ATOM 852 C C . TYR A 1 102 ? -7.397 13.797 11.441 1.00 91.25 102 TYR A C 1
ATOM 854 O O . TYR A 1 102 ? -6.781 14.462 10.605 1.00 91.25 102 TYR A O 1
ATOM 862 N N . GLN A 1 103 ? -8.706 13.949 11.664 1.00 90.00 103 GLN A N 1
ATOM 863 C CA . GLN A 1 103 ? -9.511 14.921 10.942 1.00 90.00 103 GLN A CA 1
ATOM 864 C C . GLN A 1 103 ? -9.119 16.362 11.288 1.00 90.00 103 GLN A C 1
ATOM 866 O O . GLN A 1 103 ? -8.978 17.164 10.370 1.00 90.00 103 GLN A O 1
ATOM 871 N N . GLU A 1 104 ? -8.857 16.666 12.561 1.00 90.56 104 GLU A N 1
ATOM 872 C CA . GLU A 1 104 ? -8.414 18.000 12.995 1.00 90.56 104 GLU A CA 1
ATOM 873 C C . GLU A 1 104 ? -7.079 18.431 12.371 1.00 90.56 104 GLU A C 1
ATOM 875 O O . GLU A 1 104 ? -6.890 19.607 12.066 1.00 90.56 104 GLU A O 1
ATOM 880 N N . LEU A 1 105 ? -6.149 17.495 12.164 1.00 87.44 105 LEU A N 1
ATOM 881 C CA . LEU A 1 105 ? -4.827 17.816 11.621 1.00 87.44 105 LEU A CA 1
ATOM 882 C C . LEU A 1 105 ? -4.759 17.806 10.093 1.00 87.44 105 LEU A C 1
ATOM 884 O O . LEU A 1 105 ? -4.005 18.584 9.506 1.00 87.44 105 LEU A O 1
ATOM 888 N N . TYR A 1 106 ? -5.466 16.876 9.448 1.00 81.06 106 TYR A N 1
ATOM 889 C CA . TYR A 1 106 ? -5.199 16.520 8.050 1.00 81.06 106 TYR A CA 1
ATOM 890 C C . TYR A 1 106 ? -6.422 16.579 7.133 1.00 81.06 106 TYR A C 1
ATOM 892 O O . TYR A 1 106 ? -6.267 16.386 5.924 1.00 81.06 106 TYR A O 1
ATOM 900 N N . TYR A 1 107 ? -7.622 16.808 7.668 1.00 72.06 107 TYR A N 1
ATOM 901 C CA . TYR A 1 107 ? -8.871 16.716 6.913 1.00 72.06 107 TYR A CA 1
ATOM 902 C C . TYR A 1 107 ? -9.675 18.021 7.016 1.00 72.06 107 TYR A C 1
ATOM 904 O O . TYR A 1 107 ? -10.676 18.088 7.727 1.00 72.06 107 TYR A O 1
ATOM 912 N N . PHE A 1 108 ? -9.207 19.045 6.291 1.00 59.66 108 PHE A N 1
ATOM 913 C CA . PHE A 1 108 ? -9.893 20.331 6.096 1.00 59.66 108 PHE A CA 1
ATOM 914 C C . PHE A 1 108 ? -10.931 20.268 4.967 1.00 59.66 108 PHE A C 1
ATOM 916 O O . PHE A 1 108 ? -10.618 19.686 3.898 1.00 59.66 108 PHE A O 1
#

Organism: NCBI:txid412755

Radius of gyration: 16.47 Å; chains: 1; bounding box: 34×35×41 Å

pLDDT: mean 90.45, std 5.93, range [59.66, 95.81]

InterPro domains:
  IPR048822 PD-(D/E)XK nuclease-like domain [PF20796] (18-100)

Foldseek 3Di:
DFDVVLCVVDPDRLLDDPNVVVVVQVVVQVCLCPDPDPVRPHVAGAAEAEAAPPPPVCVVSVVVNCVRRPVDPRYYYDYPVVVLVVLVVVPDPVSVVVSVVCCVPPND